Protein AF-A0A965DR71-F1 (afdb_monomer)

Radius of gyration: 14.08 Å; Cα contacts (8 Å, |Δi|>4): 157; chains: 1; bounding box: 32×33×39 Å

Structure (mmCIF, N/CA/C/O backbone):
data_AF-A0A965DR71-F1
#
_entry.id   AF-A0A965DR71-F1
#
loop_
_atom_site.group_PDB
_atom_site.id
_atom_site.type_symbol
_atom_site.label_atom_id
_atom_site.label_alt_id
_atom_site.label_comp_id
_atom_site.label_asym_id
_atom_site.label_entity_id
_atom_site.label_seq_id
_atom_site.pdbx_PDB_ins_code
_atom_site.Cartn_x
_atom_site.Cartn_y
_atom_site.Cartn_z
_atom_site.occupancy
_atom_site.B_iso_or_equiv
_atom_site.auth_seq_id
_atom_site.auth_comp_id
_atom_site.auth_asym_id
_atom_site.auth_atom_id
_atom_site.pdbx_PDB_model_num
ATOM 1 N N . ASN A 1 1 ? 7.000 -6.760 -1.355 1.00 87.69 1 ASN A N 1
ATOM 2 C CA . ASN A 1 1 ? 6.674 -5.401 -0.858 1.00 87.69 1 ASN A CA 1
ATOM 3 C C . ASN A 1 1 ? 5.769 -4.640 -1.811 1.00 87.69 1 ASN A C 1
ATOM 5 O O . ASN A 1 1 ? 4.788 -4.098 -1.324 1.00 87.69 1 ASN A O 1
ATOM 9 N N . ILE A 1 2 ? 6.021 -4.690 -3.128 1.00 89.94 2 ILE A N 1
ATOM 10 C CA . ILE A 1 2 ? 5.217 -4.043 -4.188 1.00 89.94 2 ILE A CA 1
ATOM 11 C C . ILE A 1 2 ? 3.705 -4.144 -3.948 1.00 89.94 2 ILE A C 1
ATOM 13 O O . ILE A 1 2 ? 3.069 -3.165 -3.568 1.00 89.94 2 ILE A O 1
ATOM 17 N N . TYR A 1 3 ? 3.134 -5.344 -4.091 1.00 92.19 3 TYR A N 1
ATOM 18 C CA . TYR A 1 3 ? 1.683 -5.534 -4.020 1.00 92.19 3 TYR A CA 1
ATOM 19 C C . TYR A 1 3 ? 1.087 -5.171 -2.661 1.00 92.19 3 TYR A C 1
ATOM 21 O O . TYR A 1 3 ? -0.048 -4.716 -2.605 1.00 92.19 3 TYR A O 1
ATOM 29 N N . CYS A 1 4 ? 1.842 -5.342 -1.572 1.00 94.69 4 CYS A N 1
ATOM 30 C CA . CYS A 1 4 ? 1.393 -4.969 -0.232 1.00 94.69 4 CYS A CA 1
ATOM 31 C C . CYS A 1 4 ? 1.211 -3.448 -0.124 1.00 94.69 4 CYS A C 1
ATOM 33 O O . CYS A 1 4 ? 0.123 -2.986 0.218 1.00 94.69 4 CYS A O 1
ATOM 35 N N . SER A 1 5 ? 2.236 -2.670 -0.494 1.00 96.00 5 SER A N 1
ATOM 36 C CA . SER A 1 5 ? 2.172 -1.204 -0.488 1.00 96.00 5 SER A CA 1
ATOM 37 C C . SER A 1 5 ? 1.076 -0.673 -1.415 1.00 96.00 5 SER A C 1
ATOM 39 O O . SER A 1 5 ? 0.275 0.160 -0.997 1.00 96.00 5 SER A O 1
ATOM 41 N N . GLU A 1 6 ? 0.970 -1.214 -2.631 1.00 95.62 6 GLU A N 1
ATOM 42 C CA . GLU A 1 6 ? -0.063 -0.809 -3.593 1.00 95.62 6 GLU A CA 1
ATOM 43 C C . GLU A 1 6 ? -1.480 -1.160 -3.118 1.00 95.62 6 GLU A C 1
ATOM 45 O O . GLU A 1 6 ? -2.396 -0.352 -3.252 1.00 95.62 6 GLU A O 1
ATOM 50 N N . SER A 1 7 ? -1.673 -2.336 -2.511 1.00 96.94 7 SER A N 1
ATOM 51 C CA . SER A 1 7 ? -2.990 -2.758 -2.012 1.00 96.94 7 SER A CA 1
ATOM 52 C C . SER A 1 7 ? -3.440 -1.932 -0.814 1.00 96.94 7 SER A C 1
ATOM 54 O O . SER A 1 7 ? -4.611 -1.569 -0.728 1.00 96.94 7 SER A O 1
ATOM 56 N N . LEU A 1 8 ? -2.524 -1.6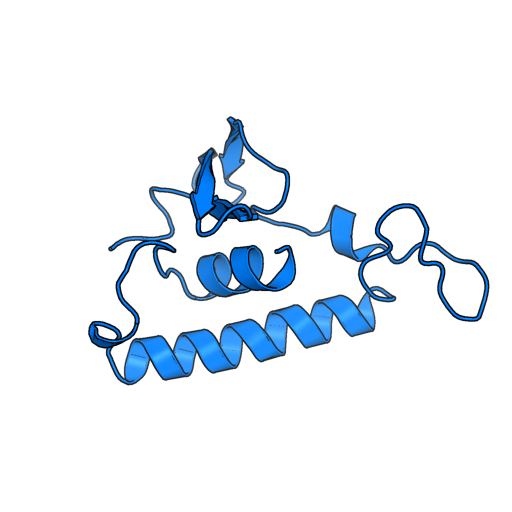05 0.102 1.00 97.31 8 LEU A N 1
ATOM 57 C CA . LEU A 1 8 ? -2.821 -0.735 1.240 1.00 97.31 8 LEU A CA 1
ATOM 58 C C . LEU A 1 8 ? -3.147 0.692 0.789 1.00 97.31 8 LEU A C 1
ATOM 60 O O . LEU A 1 8 ? -4.066 1.300 1.337 1.00 97.31 8 LEU A O 1
ATOM 64 N N . PHE A 1 9 ? -2.444 1.205 -0.225 1.00 97.62 9 PHE A N 1
ATOM 65 C CA . PHE A 1 9 ? -2.758 2.500 -0.825 1.00 97.62 9 PHE A CA 1
ATOM 66 C C . PHE A 1 9 ? -4.134 2.497 -1.495 1.00 97.62 9 PHE A C 1
ATOM 68 O O . PHE A 1 9 ? -4.952 3.366 -1.209 1.00 97.62 9 PHE A O 1
ATOM 75 N N . GLU A 1 10 ? -4.426 1.493 -2.323 1.00 96.62 10 GLU A N 1
ATOM 76 C CA . GLU A 1 10 ? -5.721 1.360 -2.998 1.00 96.62 10 GLU A CA 1
ATOM 77 C C . GLU A 1 10 ? -6.880 1.184 -1.999 1.00 96.62 10 GLU A C 1
ATOM 79 O O . GLU A 1 10 ? -7.980 1.677 -2.235 1.00 96.62 10 GLU A O 1
ATOM 84 N N . ALA A 1 11 ? -6.639 0.524 -0.862 1.00 96.88 11 ALA A N 1
ATOM 85 C CA . ALA A 1 11 ? -7.623 0.374 0.210 1.00 96.88 11 ALA A CA 1
ATOM 86 C C . ALA A 1 11 ? -7.742 1.606 1.132 1.00 96.88 11 ALA A C 1
ATOM 88 O O . ALA A 1 11 ? -8.655 1.651 1.966 1.00 96.88 11 ALA A O 1
ATOM 89 N N . GLY A 1 12 ? -6.830 2.579 1.015 1.00 96.94 12 GLY A N 1
ATOM 90 C CA . GLY A 1 12 ? -6.757 3.757 1.883 1.00 96.94 12 GLY A CA 1
ATOM 91 C C . GLY A 1 12 ? -6.379 3.435 3.332 1.00 96.94 12 GLY A C 1
ATOM 92 O O . GLY A 1 12 ? -6.818 4.127 4.246 1.00 96.94 12 GLY A O 1
ATOM 93 N N . ILE A 1 13 ? -5.611 2.365 3.567 1.00 97.31 13 ILE A N 1
ATOM 94 C CA . ILE A 1 13 ? -5.266 1.874 4.910 1.00 97.31 13 ILE A CA 1
ATOM 95 C C . ILE A 1 13 ? -3.816 2.220 5.235 1.00 97.31 13 ILE A C 1
ATOM 97 O O . ILE A 1 13 ? -2.902 1.889 4.477 1.00 97.31 13 ILE A O 1
ATOM 101 N N . HIS A 1 14 ? -3.588 2.856 6.384 1.00 97.31 14 HIS A N 1
ATOM 102 C CA . HIS A 1 14 ? -2.240 3.164 6.852 1.00 97.31 14 HIS A CA 1
ATOM 103 C C . HIS A 1 14 ? -1.465 1.876 7.214 1.00 97.31 14 HIS A C 1
ATOM 105 O O . HIS A 1 14 ? -1.958 1.073 8.006 1.00 97.31 14 HIS A O 1
ATOM 111 N N . PRO A 1 15 ? -0.215 1.681 6.744 1.00 96.56 15 PRO A N 1
ATOM 112 C CA . PRO A 1 15 ? 0.537 0.427 6.939 1.00 96.56 15 PRO A CA 1
ATOM 113 C C . PRO A 1 15 ? 0.927 0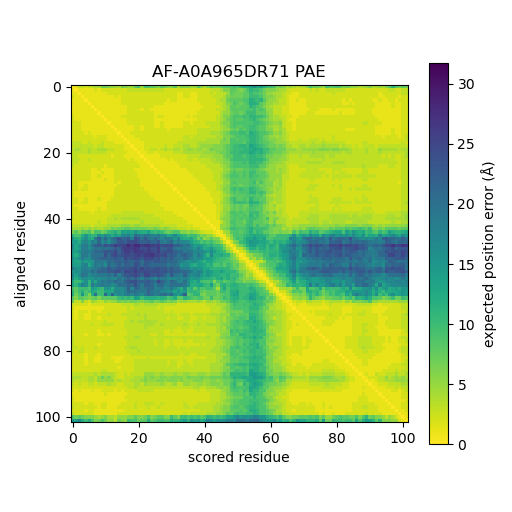.120 8.394 1.00 96.56 15 PRO A C 1
ATOM 115 O O . PRO A 1 15 ? 1.289 -1.004 8.731 1.00 96.56 15 PRO A O 1
ATOM 118 N N . ARG A 1 16 ? 0.886 1.133 9.266 1.00 95.44 16 ARG A N 1
ATOM 119 C CA . ARG A 1 16 ? 1.087 0.994 10.723 1.00 95.44 16 ARG A CA 1
ATOM 120 C C . ARG A 1 16 ? -0.205 0.794 11.525 1.00 95.44 16 ARG A C 1
ATOM 122 O O . ARG A 1 16 ? -0.123 0.761 12.748 1.00 95.44 16 ARG A O 1
ATOM 129 N N . LEU A 1 17 ? -1.374 0.726 10.883 1.00 95.19 17 LEU A N 1
ATOM 130 C CA . LEU A 1 17 ? -2.612 0.388 11.586 1.00 95.19 17 LEU A CA 1
ATOM 131 C C . LEU A 1 17 ? -2.533 -1.087 12.023 1.00 95.19 17 LEU A C 1
ATOM 133 O O . LEU A 1 17 ? -2.324 -1.944 11.161 1.00 95.19 17 LEU A O 1
ATOM 137 N N . PRO A 1 18 ? -2.662 -1.415 13.323 1.00 95.06 18 PRO A N 1
ATOM 138 C CA . PRO A 1 18 ? -2.622 -2.804 13.764 1.00 95.06 18 PRO A CA 1
ATOM 139 C C . PRO A 1 18 ? -3.736 -3.622 13.107 1.00 95.06 18 PRO A C 1
ATOM 141 O O . PRO A 1 18 ? -4.878 -3.170 13.049 1.00 95.06 18 PRO A O 1
ATOM 144 N N . ALA A 1 19 ? -3.434 -4.844 12.665 1.00 92.56 19 ALA A N 1
ATOM 145 C CA . ALA A 1 19 ? -4.403 -5.687 11.959 1.00 92.56 19 ALA A CA 1
ATOM 146 C C . ALA A 1 19 ? -5.688 -5.929 12.775 1.00 92.56 19 ALA A C 1
ATOM 148 O O . ALA A 1 19 ? -6.785 -5.863 12.228 1.00 92.56 19 ALA A O 1
ATOM 149 N N . GLY A 1 20 ? -5.569 -6.100 14.098 1.00 95.06 20 GLY A N 1
ATOM 150 C CA . GLY A 1 20 ? -6.714 -6.257 15.006 1.00 95.06 20 GLY A CA 1
ATOM 151 C C . GLY A 1 20 ? -7.575 -4.999 15.200 1.00 95.06 20 GLY A C 1
ATOM 152 O O . GLY A 1 20 ? -8.597 -5.063 15.873 1.00 95.06 20 GLY A O 1
ATOM 153 N N . LYS A 1 21 ? -7.179 -3.848 14.640 1.00 95.19 21 LYS A N 1
ATOM 154 C CA . LYS A 1 21 ? -7.961 -2.599 14.645 1.00 95.19 21 LYS A CA 1
ATOM 155 C C . LYS A 1 21 ? -8.705 -2.360 13.329 1.00 95.19 21 LYS A C 1
ATOM 157 O O . LYS A 1 21 ? -9.429 -1.375 13.219 1.00 95.19 21 LYS A O 1
ATOM 162 N N . LEU A 1 22 ? -8.548 -3.241 12.340 1.00 95.12 22 LEU A N 1
ATOM 163 C CA . LEU A 1 22 ? -9.291 -3.146 11.092 1.00 95.12 22 LEU A CA 1
ATOM 164 C C . LEU A 1 22 ? -10.760 -3.507 11.314 1.00 95.12 22 LEU A C 1
ATOM 166 O O . LEU A 1 22 ? -11.103 -4.576 11.813 1.00 95.12 22 LEU A O 1
ATOM 170 N N . THR A 1 23 ? -11.640 -2.618 10.874 1.00 96.12 23 THR A N 1
ATOM 171 C CA . THR A 1 23 ? -13.074 -2.896 10.777 1.00 96.12 23 THR A CA 1
ATOM 172 C C . THR A 1 23 ? -13.353 -3.924 9.679 1.00 96.12 23 THR A C 1
ATOM 174 O O . THR A 1 23 ? -12.617 -4.030 8.694 1.00 96.12 23 THR A O 1
ATOM 177 N N . ARG A 1 24 ? -14.485 -4.635 9.770 1.00 96.44 24 ARG A N 1
ATOM 178 C CA . ARG A 1 24 ? -14.917 -5.583 8.725 1.00 96.44 24 ARG A CA 1
ATOM 179 C C . ARG A 1 24 ? -14.991 -4.931 7.338 1.00 96.44 24 ARG A C 1
ATOM 181 O O . ARG A 1 24 ? -14.571 -5.537 6.354 1.00 96.44 24 ARG A O 1
ATOM 188 N N . ALA A 1 25 ? -15.457 -3.684 7.272 1.00 96.25 25 ALA A N 1
ATOM 189 C CA . ALA A 1 25 ? -15.512 -2.911 6.034 1.00 96.25 25 ALA A CA 1
ATOM 190 C C . ALA A 1 25 ? -14.110 -2.614 5.468 1.00 96.25 25 ALA A C 1
ATOM 192 O O . ALA A 1 25 ? -13.896 -2.737 4.263 1.00 96.25 25 ALA A O 1
ATOM 193 N N . GLN A 1 26 ? -13.134 -2.268 6.316 1.00 96.19 26 GLN A N 1
ATOM 194 C CA . GLN A 1 26 ? -11.738 -2.104 5.888 1.00 96.19 26 GLN A CA 1
ATOM 195 C C . GLN A 1 26 ? -11.149 -3.420 5.370 1.00 96.19 26 GLN A C 1
ATOM 197 O O . GLN A 1 26 ? -10.520 -3.416 4.314 1.00 96.19 26 GLN A O 1
ATOM 202 N N . CYS A 1 27 ? -11.404 -4.546 6.042 1.00 97.00 27 CYS A N 1
ATOM 203 C CA . CYS A 1 27 ? -10.958 -5.863 5.580 1.00 97.00 27 CYS A CA 1
ATOM 204 C C . CYS A 1 27 ? -11.545 -6.222 4.207 1.00 97.00 27 CYS A C 1
ATOM 206 O O . CYS A 1 27 ? -10.826 -6.700 3.331 1.00 97.00 27 CYS A O 1
ATOM 208 N N . GLN A 1 28 ? -12.833 -5.947 3.983 1.00 97.62 28 GLN A N 1
ATOM 209 C CA . GLN A 1 28 ? -13.473 -6.162 2.683 1.00 97.62 28 GLN A CA 1
ATOM 210 C C . GLN A 1 28 ? -12.843 -5.295 1.587 1.00 97.62 28 GLN A C 1
ATOM 212 O O . GLN A 1 28 ? -12.494 -5.818 0.526 1.00 97.62 28 GLN A O 1
ATOM 217 N N . ARG A 1 29 ? -12.632 -3.996 1.851 1.00 97.00 29 ARG A N 1
ATOM 218 C CA . ARG A 1 29 ? -11.944 -3.097 0.909 1.00 97.00 29 ARG A CA 1
ATOM 219 C C . ARG A 1 29 ? -10.532 -3.577 0.600 1.00 97.00 29 ARG A C 1
ATOM 221 O O . ARG A 1 29 ? -10.153 -3.612 -0.567 1.00 97.00 29 ARG A O 1
ATOM 228 N N . LEU A 1 30 ? -9.785 -4.006 1.617 1.00 97.44 30 LEU A N 1
ATOM 229 C CA . LEU A 1 30 ? -8.439 -4.543 1.444 1.00 97.44 30 LEU A CA 1
ATOM 230 C C . LEU A 1 30 ? -8.443 -5.807 0.579 1.00 97.44 30 LEU A C 1
ATOM 232 O O . LEU A 1 30 ? -7.658 -5.904 -0.356 1.00 97.44 30 LEU A O 1
ATOM 236 N N . ALA A 1 31 ? -9.360 -6.744 0.821 1.00 97.94 31 ALA A N 1
ATOM 237 C CA . ALA A 1 31 ? -9.462 -7.964 0.024 1.00 97.94 31 ALA A CA 1
ATOM 238 C C . ALA A 1 31 ? -9.781 -7.671 -1.455 1.00 97.94 31 ALA A C 1
ATOM 240 O O . ALA A 1 31 ? -9.224 -8.304 -2.356 1.00 97.94 31 ALA A O 1
ATOM 241 N N . VAL A 1 32 ? -10.656 -6.694 -1.723 1.00 97.81 32 VAL A N 1
ATOM 242 C CA . VAL A 1 32 ? -10.947 -6.223 -3.088 1.00 97.81 32 VAL A CA 1
ATOM 243 C C . VAL A 1 32 ? -9.716 -5.563 -3.713 1.00 97.81 32 VAL A C 1
ATOM 245 O O . VAL A 1 32 ? -9.370 -5.890 -4.849 1.00 97.81 32 VAL A O 1
ATOM 248 N N . ALA A 1 33 ? -9.032 -4.687 -2.973 1.00 96.81 33 ALA A N 1
ATOM 249 C CA . ALA A 1 33 ? -7.827 -3.999 -3.424 1.00 96.81 33 ALA A CA 1
ATOM 250 C C . ALA A 1 33 ? -6.705 -4.982 -3.786 1.00 96.81 33 ALA A C 1
ATOM 252 O O . ALA A 1 33 ? -6.150 -4.884 -4.878 1.00 96.81 33 ALA A O 1
ATOM 253 N N . VAL A 1 34 ? -6.445 -5.984 -2.939 1.00 96.12 34 VAL A N 1
ATOM 254 C CA . VAL A 1 34 ? -5.445 -7.035 -3.193 1.00 96.12 34 VAL A CA 1
ATOM 255 C C . VAL A 1 34 ? -5.743 -7.767 -4.497 1.00 96.12 34 VAL A C 1
ATOM 257 O O . VAL A 1 34 ? -4.880 -7.854 -5.368 1.00 96.12 34 VAL A O 1
ATOM 260 N N . ARG A 1 35 ? -6.983 -8.237 -4.691 1.00 95.56 35 ARG A N 1
ATOM 261 C CA . ARG A 1 35 ? -7.372 -8.912 -5.941 1.00 95.56 35 ARG A CA 1
ATOM 262 C C . ARG A 1 35 ? -7.217 -8.003 -7.157 1.00 95.56 35 ARG A C 1
ATOM 264 O O . ARG A 1 35 ? -6.764 -8.464 -8.198 1.00 95.56 35 ARG A O 1
ATOM 271 N N . LYS A 1 36 ? -7.587 -6.724 -7.044 1.00 93.31 36 LYS A N 1
ATOM 272 C CA . LYS A 1 36 ? -7.465 -5.743 -8.133 1.00 93.31 36 LYS A CA 1
ATOM 273 C C . LYS A 1 36 ? -6.004 -5.506 -8.510 1.00 93.31 36 LYS A C 1
ATOM 275 O O . LYS A 1 36 ? -5.678 -5.525 -9.691 1.00 93.31 36 LYS A O 1
ATOM 280 N N . VAL A 1 37 ? -5.137 -5.304 -7.520 1.00 92.06 37 VAL A N 1
ATOM 281 C CA . VAL A 1 37 ? -3.699 -5.081 -7.714 1.00 92.06 37 VAL A CA 1
ATOM 282 C C . VAL A 1 37 ? -3.043 -6.308 -8.346 1.00 92.06 37 VAL A C 1
ATOM 284 O O . VAL A 1 37 ? -2.343 -6.162 -9.342 1.00 92.06 37 VAL A O 1
ATOM 287 N N . LEU A 1 38 ? -3.327 -7.512 -7.841 1.00 90.75 38 LEU A N 1
ATOM 288 C CA . LEU A 1 38 ? -2.778 -8.750 -8.401 1.00 90.75 38 LEU A CA 1
ATOM 289 C C . LEU A 1 38 ? -3.276 -9.016 -9.826 1.00 90.75 38 LEU A C 1
ATOM 291 O O . LEU A 1 38 ? -2.478 -9.370 -10.685 1.00 90.75 38 LEU A O 1
ATOM 295 N N . LYS A 1 39 ? -4.564 -8.788 -10.117 1.00 90.56 39 LYS A N 1
ATOM 296 C CA . LYS A 1 39 ? -5.097 -8.912 -11.485 1.00 90.56 39 LYS A CA 1
ATOM 297 C C . LYS A 1 39 ? -4.409 -7.953 -12.454 1.00 90.56 39 LYS A C 1
ATOM 299 O O . LYS A 1 39 ? -4.023 -8.378 -13.535 1.00 90.56 39 LYS A O 1
ATOM 304 N N . LYS A 1 40 ? -4.219 -6.690 -12.058 1.00 86.56 40 LYS A N 1
ATOM 305 C CA . LYS A 1 40 ? -3.477 -5.706 -12.862 1.00 86.56 40 LYS A CA 1
ATOM 306 C C . LYS A 1 40 ? -2.029 -6.125 -13.084 1.00 86.56 40 LYS A C 1
ATOM 308 O O . LYS A 1 40 ? -1.516 -5.953 -14.179 1.00 86.56 40 LYS A O 1
ATOM 313 N N . ALA A 1 41 ? -1.390 -6.686 -12.061 1.00 84.56 41 ALA A N 1
ATOM 314 C CA . ALA A 1 41 ? -0.034 -7.199 -12.177 1.00 84.56 41 ALA A CA 1
ATOM 315 C C . ALA A 1 41 ? 0.051 -8.339 -13.184 1.00 84.56 41 ALA A C 1
ATOM 317 O O . ALA A 1 41 ? 0.864 -8.266 -14.090 1.00 84.56 41 ALA A O 1
ATOM 318 N N . ILE A 1 42 ? -0.834 -9.332 -13.081 1.00 83.00 42 ILE A N 1
ATOM 319 C CA . ILE A 1 42 ? -0.897 -10.455 -14.024 1.00 83.00 42 ILE A CA 1
ATOM 320 C C . ILE A 1 42 ? -1.145 -9.954 -15.455 1.00 83.00 42 ILE A C 1
ATOM 322 O O . ILE A 1 42 ? -0.445 -10.365 -16.371 1.00 83.00 42 ILE A O 1
ATOM 326 N N . GLN A 1 43 ? -2.087 -9.023 -15.644 1.00 82.50 43 GLN A N 1
ATOM 327 C CA . GLN A 1 43 ? -2.378 -8.422 -16.954 1.00 82.50 43 GLN A CA 1
ATOM 328 C C . GLN A 1 43 ? -1.189 -7.657 -17.549 1.00 82.50 43 GLN A C 1
ATOM 330 O O . GLN A 1 43 ? -1.052 -7.604 -18.764 1.00 82.50 43 GLN A O 1
ATOM 335 N N . ALA A 1 44 ? -0.338 -7.069 -16.708 1.00 74.69 44 ALA A N 1
ATOM 336 C CA . ALA A 1 44 ? 0.847 -6.324 -17.127 1.00 74.69 44 ALA A CA 1
ATOM 337 C C . ALA A 1 44 ? 2.099 -7.207 -17.324 1.00 74.69 44 ALA A C 1
ATOM 339 O O . ALA A 1 44 ? 3.203 -6.667 -17.394 1.00 74.69 44 ALA A O 1
ATOM 340 N N . GLY A 1 45 ? 1.951 -8.539 -17.368 1.00 70.88 45 GLY A N 1
ATOM 341 C CA . GLY A 1 45 ? 3.078 -9.478 -17.481 1.00 70.88 45 GLY A CA 1
ATOM 342 C C . GLY A 1 45 ? 3.819 -9.724 -16.161 1.00 70.88 45 GLY A C 1
ATOM 343 O O . GLY A 1 45 ? 4.930 -10.238 -16.144 1.00 70.88 45 GLY A O 1
ATOM 344 N N . GLY A 1 46 ? 3.220 -9.356 -15.028 1.00 64.94 46 GLY A N 1
ATOM 345 C CA . GLY A 1 46 ? 3.831 -9.445 -13.705 1.00 64.94 46 GLY A CA 1
ATOM 346 C C . GLY A 1 46 ? 4.769 -8.278 -13.383 1.00 64.94 46 GLY A C 1
ATOM 347 O O . GLY A 1 46 ? 4.859 -7.280 -14.099 1.00 64.94 46 GLY A O 1
ATOM 348 N N . SER A 1 47 ? 5.449 -8.382 -12.239 1.00 58.91 47 SER A N 1
ATOM 349 C CA . SER A 1 47 ? 6.514 -7.458 -11.847 1.00 58.91 47 SER A CA 1
ATOM 350 C C . SER A 1 47 ? 7.866 -8.085 -12.163 1.00 58.91 47 SER A C 1
ATOM 352 O O . SER A 1 47 ? 8.332 -8.930 -11.396 1.00 58.91 47 SER A O 1
ATOM 354 N N . SER A 1 48 ? 8.513 -7.652 -13.238 1.00 52.94 48 SER A N 1
ATOM 355 C CA . SER A 1 48 ? 9.916 -7.989 -13.466 1.00 52.94 48 SER A CA 1
ATOM 356 C C . SER A 1 48 ? 10.789 -7.153 -12.545 1.00 52.94 48 SER A C 1
ATOM 358 O O . SER A 1 48 ? 11.156 -6.020 -12.839 1.00 52.94 48 SER A O 1
ATOM 360 N N . LEU A 1 49 ? 11.079 -7.695 -11.365 1.00 50.06 49 LEU A N 1
ATOM 361 C CA . LEU A 1 49 ? 12.233 -7.255 -10.589 1.00 50.06 49 LEU A CA 1
ATOM 362 C C . LEU A 1 49 ? 13.463 -7.806 -11.299 1.00 50.06 49 LEU A C 1
ATOM 364 O O . LEU A 1 49 ? 13.502 -9.019 -11.440 1.00 50.06 49 LEU A O 1
ATOM 368 N N . ARG A 1 50 ? 14.369 -6.909 -11.724 1.00 50.44 50 ARG A N 1
ATOM 369 C CA . ARG A 1 50 ? 15.742 -7.035 -12.290 1.00 50.44 50 ARG A CA 1
ATOM 370 C C . ARG A 1 50 ? 16.203 -8.348 -12.968 1.00 50.44 50 ARG A C 1
ATOM 372 O O . ARG A 1 50 ? 16.888 -8.237 -13.972 1.00 50.44 50 ARG A O 1
ATOM 379 N N . ASP A 1 51 ? 15.795 -9.522 -12.500 1.00 49.62 51 ASP A N 1
ATOM 380 C CA . ASP A 1 51 ? 16.216 -10.853 -12.950 1.00 49.62 51 ASP A CA 1
ATOM 381 C C . ASP A 1 51 ? 15.046 -11.776 -13.374 1.00 49.62 51 ASP A C 1
ATOM 383 O O . ASP A 1 51 ? 15.280 -12.917 -13.764 1.00 49.62 51 ASP A O 1
ATOM 387 N N . PHE A 1 52 ? 13.780 -11.337 -13.285 1.00 50.69 52 PHE A N 1
ATOM 388 C CA . PHE A 1 52 ? 12.619 -12.161 -13.659 1.00 50.69 52 PHE A CA 1
ATOM 389 C C . PHE A 1 52 ? 12.013 -11.687 -14.978 1.00 50.69 52 PHE A C 1
ATOM 391 O O . PHE A 1 52 ? 11.321 -10.674 -15.003 1.00 50.69 52 PHE A O 1
ATOM 398 N N . VAL A 1 53 ? 12.267 -12.409 -16.063 1.00 56.12 53 VAL A N 1
ATOM 399 C CA . VAL A 1 53 ? 11.589 -12.235 -17.356 1.00 56.12 53 VAL A CA 1
ATOM 400 C C . VAL A 1 53 ? 10.436 -13.228 -17.467 1.00 56.12 53 VAL A C 1
ATOM 402 O O . VAL A 1 53 ? 10.431 -14.256 -16.784 1.00 56.12 53 VAL A O 1
ATOM 405 N N . ASP A 1 54 ? 9.425 -12.912 -18.270 1.00 59.00 54 ASP A N 1
ATOM 406 C CA . ASP A 1 54 ? 8.366 -13.878 -18.558 1.00 59.00 54 ASP A CA 1
ATOM 407 C C . ASP A 1 54 ? 8.892 -15.076 -19.381 1.00 59.00 54 ASP A C 1
ATOM 409 O O . ASP A 1 54 ? 10.070 -15.152 -19.738 1.00 59.00 54 ASP A O 1
ATOM 413 N N . ALA A 1 55 ? 8.022 -16.045 -19.684 1.00 60.28 55 ALA A N 1
ATOM 414 C CA . ALA A 1 55 ? 8.394 -17.241 -20.450 1.00 60.28 55 ALA A CA 1
ATOM 415 C C . ALA A 1 55 ? 8.928 -16.937 -21.869 1.00 60.28 55 ALA A C 1
ATOM 417 O O . ALA A 1 55 ? 9.473 -17.833 -22.514 1.00 60.28 55 ALA A O 1
ATOM 418 N N . HIS A 1 56 ? 8.771 -15.700 -22.349 1.00 60.50 56 HIS A N 1
ATOM 419 C CA . HIS A 1 56 ? 9.224 -15.224 -23.651 1.00 60.50 56 HIS A CA 1
ATOM 420 C C . HIS A 1 56 ? 10.452 -14.304 -23.564 1.00 60.50 56 HIS A C 1
ATOM 422 O O . HIS A 1 56 ? 10.986 -13.924 -24.602 1.00 60.50 56 HIS A O 1
ATOM 428 N N . GLY A 1 57 ? 10.947 -13.999 -22.359 1.00 58.19 57 GLY A N 1
ATOM 429 C CA . GLY A 1 57 ? 12.116 -13.144 -22.155 1.00 58.19 57 GLY A CA 1
ATOM 430 C C . GLY A 1 57 ? 11.796 -11.655 -21.989 1.00 58.19 57 GLY A C 1
ATOM 431 O O . GLY A 1 57 ? 12.725 -10.856 -21.877 1.00 58.19 57 GLY A O 1
ATOM 432 N N . GLU A 1 58 ? 10.519 -11.269 -21.924 1.00 58.16 58 GLU A N 1
ATOM 433 C CA . GLU A 1 58 ? 10.110 -9.865 -21.853 1.00 58.16 58 GLU A CA 1
ATOM 434 C C . GLU A 1 58 ? 10.009 -9.362 -20.397 1.00 58.16 58 GLU A C 1
ATOM 436 O O . GLU A 1 58 ? 9.592 -10.100 -19.490 1.00 58.16 58 GLU A O 1
ATOM 441 N N . PRO A 1 59 ? 10.380 -8.094 -20.127 1.00 58.75 59 PRO A N 1
ATOM 442 C CA . PRO A 1 59 ? 10.223 -7.490 -18.813 1.00 58.75 59 PRO A CA 1
ATOM 443 C C . PRO A 1 59 ? 8.755 -7.111 -18.549 1.00 58.75 59 PRO A C 1
ATOM 445 O O . PRO A 1 59 ? 8.171 -6.261 -19.213 1.00 58.75 59 PRO A O 1
ATOM 448 N N . GLY A 1 60 ? 8.169 -7.672 -17.497 1.00 58.31 60 GLY A N 1
ATOM 449 C CA . GLY A 1 60 ? 6.879 -7.300 -16.932 1.00 58.31 60 GLY A CA 1
ATOM 450 C C . GLY A 1 60 ? 6.814 -5.822 -16.538 1.00 58.31 60 GLY A C 1
ATOM 451 O O . GLY A 1 60 ? 7.577 -5.323 -15.702 1.00 58.31 60 GLY A O 1
ATOM 452 N N . TYR A 1 61 ? 5.834 -5.121 -17.108 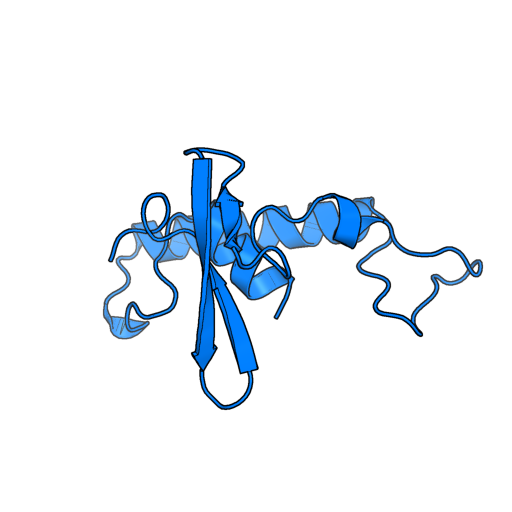1.00 61.72 61 TYR A N 1
ATOM 453 C CA . TYR A 1 61 ? 5.694 -3.664 -17.052 1.00 61.72 61 TYR A CA 1
ATOM 454 C C . TYR A 1 61 ? 5.007 -3.146 -15.783 1.00 61.72 61 TYR A C 1
ATOM 456 O O . TYR A 1 61 ? 4.772 -1.940 -15.644 1.00 61.72 61 TYR A O 1
ATOM 464 N N . PHE A 1 62 ? 4.671 -4.015 -14.822 1.00 59.31 62 PHE A N 1
ATOM 465 C CA . PHE A 1 62 ? 3.911 -3.599 -13.641 1.00 59.31 62 PHE A CA 1
ATOM 466 C C . PHE A 1 62 ? 4.625 -2.526 -12.798 1.00 59.31 62 PHE A C 1
ATOM 468 O O . PHE A 1 62 ? 3.956 -1.677 -12.206 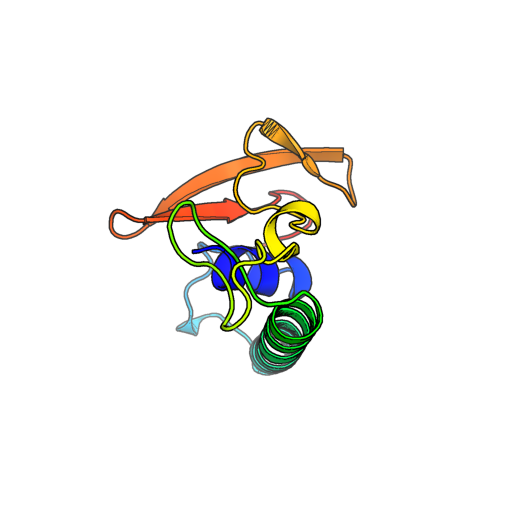1.00 59.31 62 PHE A O 1
ATOM 475 N N . MET A 1 63 ? 5.966 -2.495 -12.781 1.00 60.78 63 MET A N 1
ATOM 476 C CA . MET A 1 63 ? 6.714 -1.449 -12.064 1.00 60.78 63 MET A CA 1
ATOM 477 C C . MET A 1 63 ? 6.403 -0.032 -12.570 1.00 60.78 63 MET A C 1
ATOM 479 O O . MET A 1 63 ? 6.355 0.894 -11.765 1.00 60.78 63 MET A O 1
ATOM 483 N N . MET A 1 64 ? 6.117 0.156 -13.865 1.00 61.81 64 MET A N 1
ATOM 484 C CA . MET A 1 64 ? 5.791 1.483 -14.414 1.00 61.81 64 MET A CA 1
ATOM 485 C C . MET A 1 64 ? 4.449 2.028 -13.886 1.00 61.81 64 MET A C 1
ATOM 487 O O . MET A 1 64 ? 4.200 3.239 -13.883 1.00 61.81 64 MET A O 1
ATOM 491 N N . GLN A 1 65 ? 3.579 1.143 -13.389 1.00 74.50 6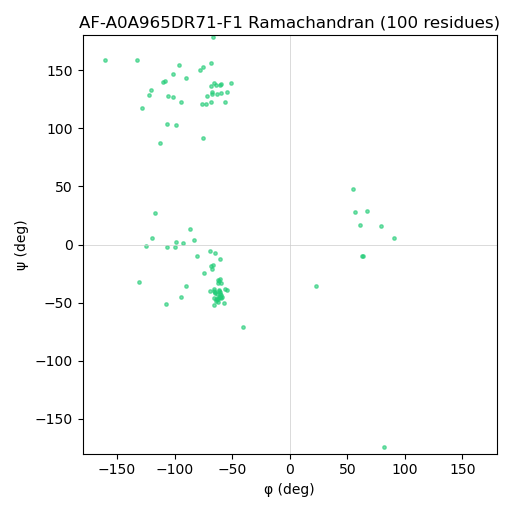5 GLN A N 1
ATOM 492 C CA . GLN A 1 65 ? 2.223 1.476 -12.954 1.00 74.50 65 GLN A CA 1
ATOM 493 C C . GLN A 1 65 ? 2.079 1.667 -11.435 1.00 74.50 65 GLN A C 1
ATOM 495 O O . GLN A 1 65 ? 0.967 1.931 -10.970 1.00 74.50 65 GLN A O 1
ATOM 500 N N . THR A 1 66 ? 3.161 1.565 -10.653 1.00 84.62 66 THR A N 1
ATOM 501 C CA . THR A 1 66 ? 3.081 1.704 -9.190 1.00 84.62 66 THR A CA 1
ATOM 502 C C . THR A 1 66 ? 2.676 3.119 -8.779 1.00 84.62 66 THR A C 1
ATOM 504 O O . THR A 1 66 ? 3.117 4.128 -9.341 1.00 84.62 66 THR A O 1
ATOM 507 N N . LYS A 1 67 ? 1.800 3.217 -7.777 1.00 92.56 67 LYS A N 1
ATOM 508 C CA . LYS A 1 67 ? 1.340 4.494 -7.225 1.00 92.56 67 LYS A CA 1
ATOM 509 C C . LYS A 1 67 ? 2.222 4.970 -6.078 1.00 92.56 67 LYS A C 1
ATOM 511 O O . LYS A 1 67 ? 2.445 6.175 -5.962 1.00 92.56 67 LYS A O 1
ATOM 516 N N . VAL A 1 68 ? 2.725 4.045 -5.257 1.00 96.25 68 VAL A N 1
ATOM 517 C CA . VAL A 1 68 ? 3.530 4.344 -4.062 1.00 96.25 68 VAL A CA 1
ATOM 518 C C . VAL A 1 68 ? 4.823 3.540 -3.976 1.00 96.25 68 VAL A C 1
ATOM 520 O O . VAL A 1 68 ? 5.802 4.051 -3.440 1.00 96.25 68 VAL A O 1
ATOM 523 N N . TYR A 1 69 ? 4.856 2.301 -4.475 1.00 94.31 69 TYR A N 1
ATOM 524 C CA . TYR A 1 69 ? 6.042 1.456 -4.348 1.00 94.31 69 TYR A CA 1
ATOM 525 C C . TYR A 1 69 ? 7.240 2.049 -5.090 1.00 94.31 69 TYR A C 1
ATOM 527 O O . TYR A 1 69 ? 7.124 2.374 -6.270 1.00 94.31 69 TYR A O 1
ATOM 535 N N . ASP A 1 70 ? 8.374 2.140 -4.389 1.00 92.00 70 ASP A N 1
ATOM 536 C CA . ASP A 1 70 ? 9.638 2.716 -4.869 1.00 92.00 70 ASP A CA 1
ATOM 537 C C . ASP A 1 70 ? 9.532 4.168 -5.359 1.00 92.00 70 ASP A C 1
ATOM 539 O O . ASP A 1 70 ? 10.273 4.640 -6.215 1.00 92.00 70 ASP A O 1
ATOM 543 N N . ARG A 1 71 ? 8.567 4.900 -4.797 1.00 94.38 71 ARG A N 1
ATOM 544 C CA . ARG A 1 71 ? 8.304 6.307 -5.112 1.00 94.38 71 ARG A CA 1
ATOM 545 C C . ARG A 1 71 ? 8.514 7.212 -3.906 1.00 94.38 71 ARG A C 1
ATOM 547 O O . ARG A 1 71 ? 7.856 8.240 -3.823 1.00 94.38 71 ARG A O 1
ATOM 554 N N . ALA A 1 72 ? 9.370 6.825 -2.957 1.00 96.12 72 ALA A N 1
ATOM 555 C CA . ALA A 1 72 ? 9.700 7.668 -1.804 1.00 96.12 72 ALA A CA 1
ATOM 556 C C . ALA A 1 72 ? 10.099 9.080 -2.265 1.00 96.12 72 ALA A C 1
ATOM 558 O O . ALA A 1 72 ? 10.735 9.231 -3.306 1.00 96.12 72 ALA A O 1
ATOM 559 N N . ASP A 1 73 ? 9.633 10.092 -1.535 1.00 96.88 73 ASP A N 1
ATOM 560 C CA . ASP A 1 73 ? 9.824 11.526 -1.799 1.00 96.88 73 ASP A CA 1
ATOM 561 C C . ASP A 1 73 ? 9.198 12.067 -3.096 1.00 96.88 73 ASP A C 1
ATOM 563 O O . ASP A 1 73 ? 9.036 13.278 -3.247 1.00 96.88 73 ASP A O 1
ATOM 567 N N . GLN A 1 74 ? 8.714 11.199 -3.987 1.00 97.19 74 GLN A N 1
ATOM 568 C CA . GLN A 1 74 ? 7.939 11.607 -5.156 1.00 97.19 74 GLN A CA 1
ATOM 569 C C . GLN A 1 74 ? 6.507 12.000 -4.759 1.00 97.19 74 GLN A C 1
ATOM 571 O O . GLN A 1 74 ? 5.952 11.462 -3.790 1.00 97.19 74 GLN A O 1
ATOM 576 N N . PRO A 1 75 ? 5.856 12.890 -5.528 1.00 97.75 75 PRO A N 1
ATOM 577 C CA . PRO A 1 75 ? 4.478 13.276 -5.265 1.00 97.75 75 PRO A CA 1
ATOM 578 C C . PRO A 1 75 ? 3.518 12.090 -5.420 1.00 97.75 75 PRO A C 1
ATOM 580 O O . PRO A 1 75 ? 3.583 11.299 -6.373 1.00 97.75 75 PRO A O 1
ATOM 583 N N . CYS A 1 76 ? 2.582 11.983 -4.474 1.00 97.38 76 CYS A N 1
ATOM 584 C CA . CYS A 1 76 ? 1.451 11.072 -4.565 1.00 97.38 76 CYS A CA 1
ATOM 585 C C . CYS A 1 76 ? 0.616 11.396 -5.806 1.00 97.38 76 CYS A C 1
ATOM 587 O O . CYS A 1 76 ? 0.162 12.524 -5.981 1.00 97.38 76 CYS A O 1
ATOM 589 N N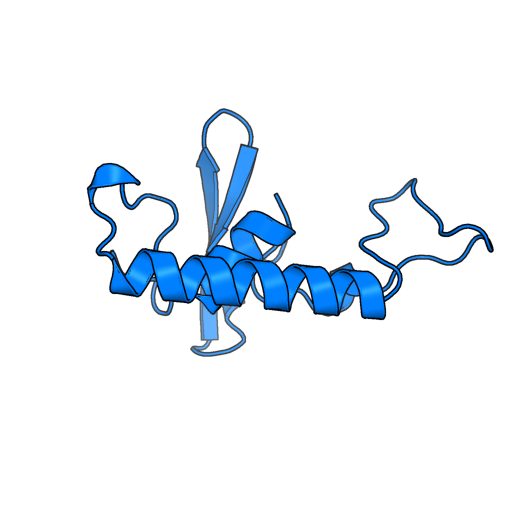 . ARG A 1 77 ? 0.305 10.377 -6.614 1.00 95.38 77 ARG A N 1
ATOM 590 C CA . ARG A 1 77 ? -0.504 10.531 -7.838 1.00 95.38 77 ARG A CA 1
ATOM 591 C C . ARG A 1 77 ? -1.958 10.970 -7.590 1.00 95.38 77 ARG A C 1
ATOM 593 O O . ARG A 1 77 ? -2.677 11.214 -8.549 1.00 95.38 77 ARG A O 1
ATOM 600 N N . VAL A 1 78 ? -2.405 11.024 -6.332 1.00 96.88 78 VAL A N 1
ATOM 601 C CA . VAL A 1 78 ? -3.768 11.436 -5.946 1.00 96.88 78 VAL A CA 1
ATOM 602 C C . VAL A 1 78 ? -3.774 12.819 -5.299 1.00 96.88 78 VAL A C 1
ATOM 604 O O . VAL A 1 78 ? -4.547 13.673 -5.711 1.00 96.88 78 VAL A O 1
ATOM 607 N N . CYS A 1 79 ? -2.929 13.050 -4.291 1.00 97.25 79 CYS A N 1
ATOM 608 C CA . CYS A 1 79 ? -2.975 14.273 -3.478 1.00 97.25 79 CYS A CA 1
ATOM 609 C C . CYS A 1 79 ? -1.695 15.117 -3.529 1.00 97.25 79 CYS A C 1
ATOM 611 O O . CYS A 1 79 ? -1.568 16.057 -2.753 1.00 97.25 79 CYS A O 1
ATOM 613 N N . GLN A 1 80 ? -0.724 14.755 -4.374 1.00 97.88 80 GLN A N 1
ATOM 614 C CA . GLN A 1 80 ? 0.575 15.425 -4.544 1.00 97.88 80 GLN A CA 1
ATOM 615 C C . GLN A 1 80 ? 1.504 15.438 -3.317 1.00 97.88 80 GLN A C 1
ATOM 617 O O . GLN A 1 80 ? 2.684 15.736 -3.452 1.00 97.88 80 GLN A O 1
ATOM 622 N N . THR A 1 81 ? 1.040 15.034 -2.132 1.00 97.56 81 THR A N 1
ATOM 623 C CA . THR A 1 81 ? 1.895 14.880 -0.945 1.00 97.56 81 THR A CA 1
ATOM 624 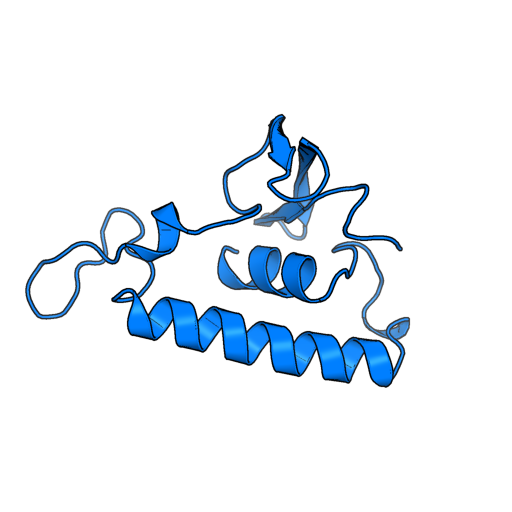C C . THR A 1 81 ? 2.991 13.846 -1.188 1.00 97.56 81 THR A C 1
ATOM 626 O O . THR A 1 81 ? 2.702 12.767 -1.709 1.00 97.56 81 THR A O 1
ATOM 629 N N . SER A 1 82 ? 4.221 14.136 -0.761 1.00 98.06 82 SER A N 1
ATOM 630 C CA . SER A 1 82 ? 5.353 13.214 -0.882 1.00 98.06 82 SER A CA 1
ATOM 631 C C . SER A 1 82 ? 5.057 11.853 -0.247 1.00 98.06 82 SER A C 1
ATOM 633 O O . SER A 1 82 ? 4.570 11.756 0.888 1.00 98.06 82 SER A O 1
ATOM 635 N N . ILE A 1 83 ? 5.341 10.789 -0.997 1.00 98.2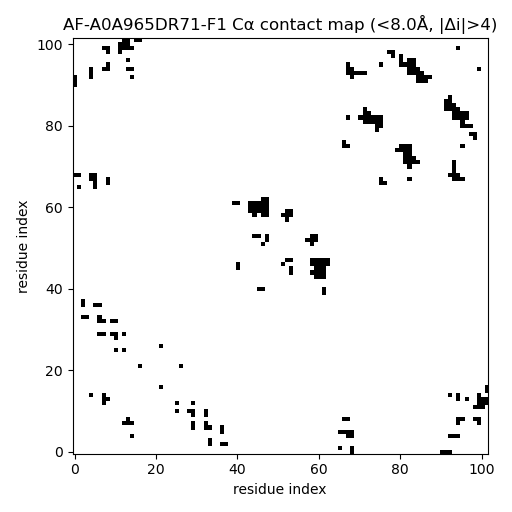5 83 ILE A N 1
ATOM 636 C CA . ILE A 1 83 ? 5.248 9.411 -0.516 1.00 98.25 83 ILE A CA 1
ATOM 637 C C . ILE A 1 83 ? 6.334 9.167 0.526 1.00 98.25 83 ILE A C 1
ATOM 639 O O . ILE A 1 83 ? 7.488 9.544 0.349 1.00 98.25 83 ILE A O 1
ATOM 643 N N . ARG A 1 84 ? 5.962 8.493 1.614 1.00 97.62 84 ARG A N 1
ATOM 644 C CA . ARG A 1 84 ? 6.880 8.125 2.690 1.00 97.62 84 ARG A CA 1
ATOM 645 C C . ARG A 1 84 ? 7.283 6.666 2.572 1.00 97.62 84 ARG A C 1
ATOM 647 O O . ARG A 1 84 ? 6.465 5.818 2.209 1.00 97.62 84 ARG A O 1
ATOM 654 N N . GLN A 1 85 ? 8.519 6.382 2.959 1.00 97.44 85 GLN A N 1
ATOM 655 C CA . GLN A 1 85 ? 9.023 5.033 3.171 1.00 97.44 85 GLN A CA 1
ATOM 656 C C . GLN A 1 85 ? 9.254 4.811 4.670 1.00 97.44 85 GLN A C 1
ATOM 658 O O . GLN A 1 85 ? 9.661 5.711 5.401 1.00 97.44 85 GLN A O 1
ATOM 663 N N . ILE A 1 86 ? 8.911 3.616 5.140 1.00 96.69 86 ILE A N 1
ATOM 664 C CA . ILE A 1 86 ? 9.245 3.121 6.477 1.00 96.69 86 ILE A CA 1
ATOM 665 C C . ILE A 1 86 ? 9.805 1.709 6.356 1.00 96.69 86 ILE A C 1
ATOM 667 O O . ILE A 1 86 ? 9.510 0.997 5.396 1.00 96.69 86 ILE A O 1
ATOM 671 N N . VAL A 1 87 ? 10.549 1.275 7.368 1.00 96.44 87 VAL A N 1
ATOM 672 C CA . VAL A 1 87 ? 10.991 -0.115 7.505 1.00 96.44 87 VAL A CA 1
ATOM 673 C C . VAL A 1 87 ? 10.106 -0.815 8.536 1.00 96.44 87 VAL A C 1
ATOM 675 O O . VAL A 1 87 ? 9.929 -0.328 9.652 1.00 96.44 87 VAL A O 1
ATOM 678 N N . GLN A 1 88 ? 9.522 -1.953 8.161 1.00 93.06 88 GLN A N 1
ATOM 679 C CA . GLN A 1 88 ? 8.730 -2.817 9.039 1.00 93.06 88 GLN A CA 1
ATOM 680 C C . GLN A 1 88 ? 9.255 -4.247 8.924 1.00 93.06 88 GLN A C 1
ATOM 682 O O . GLN A 1 88 ? 9.220 -4.824 7.840 1.00 93.06 88 GLN A O 1
ATOM 687 N N . GLY A 1 89 ? 9.768 -4.811 10.021 1.00 91.56 89 GLY A N 1
ATOM 688 C CA . GLY A 1 89 ? 10.337 -6.165 10.021 1.00 91.56 89 GLY A CA 1
ATOM 689 C C . GLY A 1 89 ? 11.433 -6.345 8.965 1.00 91.56 89 GLY A C 1
ATOM 690 O O . GLY A 1 89 ? 11.370 -7.283 8.180 1.00 91.56 89 GLY A O 1
ATOM 691 N N . GLN A 1 90 ? 12.379 -5.401 8.891 1.00 92.38 90 GLN A N 1
ATOM 692 C CA . GLN A 1 90 ? 13.459 -5.362 7.891 1.00 92.38 90 GLN A CA 1
ATOM 693 C C . GLN A 1 90 ? 13.001 -5.250 6.423 1.00 92.38 90 GLN A C 1
ATOM 695 O O . GLN A 1 90 ? 13.781 -5.491 5.506 1.00 92.38 90 GLN A O 1
ATOM 700 N N . ARG A 1 91 ? 11.745 -4.860 6.167 1.00 93.25 91 ARG A N 1
ATOM 701 C CA . ARG A 1 91 ? 11.193 -4.687 4.815 1.00 93.25 91 ARG A CA 1
ATOM 702 C C . ARG A 1 91 ? 10.724 -3.251 4.592 1.00 93.25 91 ARG A C 1
ATOM 704 O O . ARG A 1 91 ? 10.003 -2.700 5.419 1.00 93.25 91 ARG A O 1
ATOM 711 N N . SER A 1 92 ? 11.092 -2.665 3.452 1.00 94.75 92 SER A N 1
ATOM 712 C CA . SER A 1 92 ? 10.599 -1.344 3.036 1.00 94.75 92 SER A CA 1
ATOM 713 C C . SER A 1 92 ? 9.106 -1.371 2.702 1.00 94.75 92 SER A C 1
ATOM 715 O O . SER A 1 92 ? 8.669 -2.169 1.869 1.00 94.75 92 SER A O 1
ATOM 717 N N . THR A 1 93 ? 8.357 -0.444 3.291 1.00 96.62 93 THR A N 1
ATOM 718 C CA . THR A 1 93 ? 6.941 -0.181 3.020 1.00 96.62 93 THR A CA 1
ATOM 719 C C . THR A 1 93 ? 6.775 1.268 2.581 1.00 96.62 93 THR A C 1
ATOM 721 O O . THR A 1 93 ? 7.207 2.181 3.282 1.00 96.62 93 THR A O 1
ATOM 724 N N . TYR A 1 94 ? 6.097 1.479 1.455 1.00 97.50 94 TYR A N 1
ATOM 725 C CA . TYR A 1 94 ? 5.813 2.802 0.899 1.00 97.50 94 TYR A CA 1
ATOM 726 C C . TYR A 1 94 ? 4.329 3.137 1.053 1.00 97.50 94 TYR A C 1
ATOM 728 O O . TYR A 1 94 ? 3.482 2.252 0.903 1.00 97.50 94 TYR A O 1
ATOM 736 N N . PHE A 1 95 ? 4.008 4.391 1.371 1.00 98.06 95 PHE A N 1
ATOM 737 C CA . PHE A 1 95 ? 2.627 4.839 1.571 1.00 98.06 95 PHE A CA 1
ATOM 738 C C . PHE A 1 95 ? 2.482 6.363 1.444 1.00 98.06 95 PHE A C 1
ATOM 740 O O . PHE A 1 95 ? 3.437 7.115 1.634 1.00 98.06 95 PHE A O 1
ATOM 747 N N . CYS A 1 96 ? 1.267 6.835 1.166 1.00 98.25 96 CYS A N 1
ATOM 748 C CA . CYS A 1 96 ? 0.936 8.258 1.212 1.00 98.25 96 CYS A CA 1
ATOM 749 C C . CYS A 1 96 ? 0.338 8.624 2.583 1.00 98.25 96 CYS A C 1
ATOM 751 O O . CYS A 1 96 ? -0.704 8.070 2.941 1.00 98.25 96 CYS A O 1
ATOM 753 N N . PRO A 1 97 ? 0.913 9.583 3.335 1.00 96.94 97 PRO A N 1
ATOM 754 C CA . PRO A 1 97 ? 0.424 9.929 4.672 1.00 96.94 97 PRO A CA 1
ATOM 755 C C . PRO A 1 97 ? -0.956 10.611 4.677 1.00 96.94 97 PRO A C 1
ATOM 757 O O . PRO A 1 97 ? -1.615 10.629 5.711 1.00 96.94 97 PRO A O 1
ATOM 760 N N . 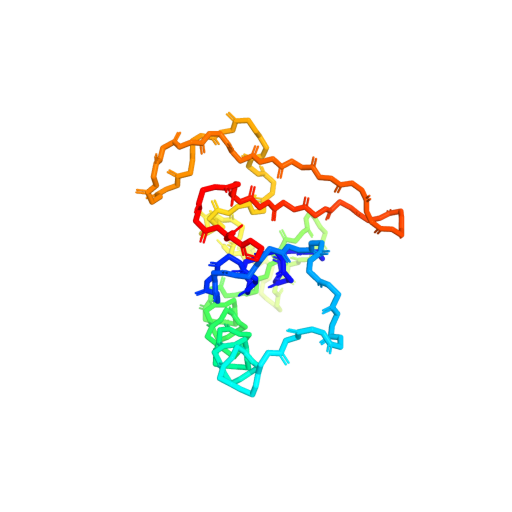VAL A 1 98 ? -1.397 11.164 3.542 1.00 97.25 98 VAL A N 1
ATOM 761 C CA . VAL A 1 98 ? -2.693 11.853 3.413 1.00 97.25 98 VAL A CA 1
ATOM 762 C C . VAL A 1 98 ? -3.785 10.911 2.902 1.00 97.25 98 VAL A C 1
ATOM 764 O O . VAL A 1 98 ? -4.882 10.885 3.460 1.00 97.25 98 VAL A O 1
ATOM 767 N N . CYS A 1 99 ? -3.495 10.109 1.871 1.00 97.25 99 CYS A N 1
ATOM 768 C CA . CYS A 1 99 ? -4.467 9.166 1.306 1.00 97.25 99 CYS A CA 1
ATOM 769 C C . CYS A 1 99 ? -4.701 7.935 2.192 1.00 97.25 99 CYS A C 1
ATOM 771 O O . CYS A 1 99 ? -5.754 7.312 2.099 1.00 97.25 99 CYS A O 1
ATOM 773 N N . GLN A 1 100 ? -3.735 7.568 3.039 1.00 97.19 100 GLN A N 1
ATOM 774 C CA . GLN A 1 100 ? -3.830 6.411 3.928 1.00 97.19 100 GLN A CA 1
ATOM 775 C C . GLN A 1 100 ? -3.882 6.880 5.379 1.00 97.19 100 GLN A C 1
ATOM 777 O O . GLN A 1 100 ? -2.856 6.991 6.052 1.00 97.19 100 GLN A O 1
ATOM 782 N N . LYS A 1 101 ? -5.094 7.168 5.854 1.00 84.50 101 LYS A N 1
ATOM 783 C CA . LYS A 1 101 ? -5.332 7.609 7.233 1.00 84.50 101 LYS A CA 1
ATOM 784 C C . LYS A 1 101 ? -5.288 6.415 8.194 1.00 84.50 101 LYS A C 1
ATOM 786 O O . LYS A 1 101 ? -5.546 5.277 7.793 1.00 84.50 101 LYS A O 1
ATOM 791 N N . ARG A 1 102 ? -4.883 6.679 9.438 1.00 76.12 102 ARG A N 1
ATOM 792 C CA . ARG A 1 102 ? -4.957 5.699 10.530 1.00 76.12 102 ARG A CA 1
ATOM 793 C C . ARG A 1 102 ? -6.387 5.554 11.017 1.00 76.12 102 ARG A C 1
ATOM 795 O O . ARG A 1 102 ? -7.096 6.581 11.009 1.00 76.12 102 ARG A O 1
#

Secondary structure (DSSP, 8-state):
-HHHHHHHHHTTB-TTS-GGG--HHHHHHHHHHHHHHHHHHHHTT-B--TT---TTSPPPBGGGG-SSTT-TTSBPTTT-PBPEEEEETTEEEEE-TTTSB-

Mean predicted aligned error: 5.86 Å

pLDDT: mean 87.05, std 15.23, range [49.62, 98.25]

Solvent-accessible surface area (backbone atoms only — not comparable to full-atom values): 5752 Å² total; per-residue (Å²): 96,57,68,59,24,41,15,31,52,71,43,34,44,27,90,83,53,58,76,91,72,57,49,73,68,53,52,52,43,34,55,53,25,41,53,51,50,51,52,52,24,56,75,36,58,26,69,37,61,100,84,47,52,43,103,85,67,48,73,17,52,32,70,82,69,52,69,30,46,96,32,60,70,37,59,27,87,85,77,55,49,52,17,42,69,46,77,55,94,93,37,70,42,27,38,40,74,80,70,18,48,120

Sequence (102 aa):
NIYCSESLFEAGIHPRLPAGKLTRAQCQRLAVAVRKVLKKAIQAGGSSLRDFVDAHGEPGYFMMQTKVYDRADQPCRVCQTSIRQIVQGQRSTYFCPVCQKR

Foldseek 3Di:
DQLVQQLLLQLLADPPDDPVPDDPVSVVSSVVSSVVLVVVQVVQQHAPDPPDAHPVRHHRPSVVVGQWPPQAQAAGPPHGAGWHWDADPNDIHIHHPVSRDD

Nearest PDB structures (foldseek):
  1r2z-assembly1_A  TM=9.600E-01  e=1.507E-11  Geobacillus stearothermophilus
  3gq4-assembly1_A  TM=9.590E-01  e=2.112E-11  Geobacillus stearothermophilus
  3jr5-assembly1_A  TM=9.560E-01  e=5.811E-11  Geobacillus stearothermophilus
  6h0s-assembly1_A  TM=9.167E-01  e=9.891E-10  Lactococcus cremoris
  4pd2-assembly1_A  TM=8.927E-01  e=1.927E-08  Lactococcus cremoris